Protein AF-A0A2N5A958-F1 (afdb_monomer)

InterPro domains:
  IPR002500 Phosphoadenosine phosphosulphate reductase domain [PF01507] (30-82)
  IPR014729 Rossmann-like alpha/beta/alpha sandwich fold 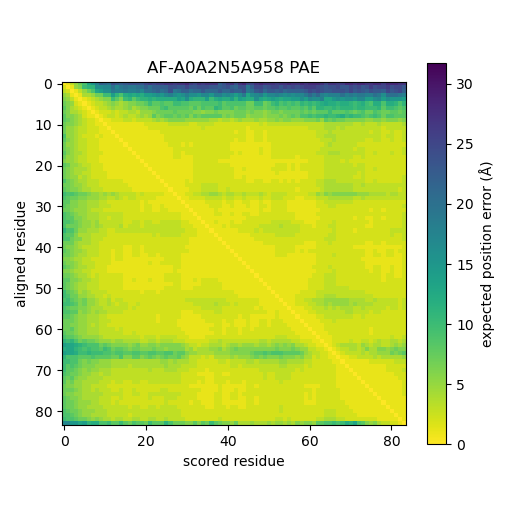[G3DSA:3.40.50.620] (8-84)

Sequence (84 aa):
MSFIKYPLPESVLQATEQRIQWVLDNFSRVCVSFSGGKDSTVMLHLTAQAARLQGKKISVLFIDWEAQFSCTIAHCEKLRALYA

Organism: Klebsiella variicola (NCBI:txid244366)

Foldseek 3Di:
DDPDDDDDPDDPLVVLLVVLLVCQVPDLEAEQEAELDPVSVVVCVSNLVSCVVVVHDYHYDYDDPVPDDPNSVVSVVVVVVVSD

Mean predicted aligned error: 3.75 Å

Radius of gyration: 15.54 Å; Cα contacts (8 Å, |Δi|>4): 56; chains: 1; bounding box: 31×44×37 Å

Structure (mmCIF, N/CA/C/O backbone):
data_AF-A0A2N5A958-F1
#
_entry.id   AF-A0A2N5A958-F1
#
loop_
_atom_site.group_PDB
_atom_site.id
_atom_site.type_symbol
_atom_site.label_atom_id
_atom_site.label_alt_id
_atom_site.label_comp_id
_atom_site.label_asym_id
_atom_site.label_entity_id
_atom_site.label_seq_id
_atom_site.pdbx_PDB_ins_code
_atom_site.Cartn_x
_atom_site.Cartn_y
_atom_site.Cartn_z
_atom_site.occupancy
_atom_site.B_iso_or_equiv
_atom_site.auth_seq_id
_atom_site.auth_comp_id
_atom_site.auth_asym_id
_atom_site.auth_atom_id
_atom_site.pdbx_PDB_model_num
ATOM 1 N N . MET A 1 1 ? 9.848 29.219 0.947 1.00 56.88 1 MET A N 1
ATOM 2 C CA . MET A 1 1 ? 9.482 28.220 1.975 1.00 56.88 1 MET A CA 1
ATOM 3 C C . MET A 1 1 ? 9.558 28.905 3.328 1.00 56.88 1 MET A C 1
ATOM 5 O O . MET A 1 1 ? 10.521 29.625 3.546 1.00 56.88 1 MET A O 1
ATOM 9 N N . SER A 1 2 ? 8.550 28.749 4.190 1.00 71.31 2 SER A N 1
ATOM 10 C CA . SER A 1 2 ? 8.619 29.257 5.569 1.00 71.31 2 SER A CA 1
ATOM 11 C C . SER A 1 2 ? 9.814 28.628 6.293 1.00 71.31 2 SER A C 1
ATOM 13 O O . SER A 1 2 ? 9.974 27.408 6.247 1.00 71.31 2 SER A O 1
ATOM 15 N N . PHE A 1 3 ? 10.634 29.442 6.961 1.00 78.88 3 PHE A N 1
ATOM 16 C CA . PHE A 1 3 ? 11.735 28.967 7.810 1.00 78.88 3 PHE A CA 1
ATOM 17 C C . PHE A 1 3 ? 11.245 28.390 9.148 1.00 78.88 3 PHE A C 1
ATOM 19 O O . PHE A 1 3 ? 12.001 27.717 9.842 1.00 78.88 3 PHE A O 1
ATOM 26 N N . ILE A 1 4 ? 9.975 28.613 9.495 1.00 83.25 4 ILE A N 1
ATOM 27 C CA . ILE A 1 4 ? 9.348 28.120 10.721 1.00 83.25 4 ILE A CA 1
ATOM 28 C C . ILE A 1 4 ? 8.335 27.040 10.332 1.00 83.25 4 ILE A C 1
ATOM 30 O O . ILE A 1 4 ? 7.381 27.301 9.593 1.00 83.25 4 ILE A O 1
ATOM 34 N N . LYS A 1 5 ? 8.556 25.812 10.811 1.00 83.38 5 LYS A N 1
ATOM 35 C CA . LYS A 1 5 ? 7.581 24.720 10.715 1.00 83.38 5 LYS A CA 1
ATOM 36 C C . LYS A 1 5 ? 6.759 24.696 11.997 1.00 83.38 5 LYS A C 1
ATOM 38 O O . LYS A 1 5 ? 7.328 24.604 13.080 1.00 83.38 5 LYS A O 1
ATOM 43 N N . TYR A 1 6 ? 5.439 24.752 11.871 1.00 86.81 6 TYR A N 1
ATOM 44 C CA . TYR A 1 6 ? 4.542 24.537 13.003 1.00 86.81 6 TYR A CA 1
ATOM 45 C C . TYR A 1 6 ? 4.448 23.029 13.281 1.00 86.81 6 TYR A C 1
ATOM 47 O O . TYR A 1 6 ? 4.104 22.282 12.360 1.00 86.81 6 TYR A O 1
ATOM 55 N N . PRO A 1 7 ? 4.787 22.555 14.494 1.00 87.50 7 PRO A N 1
ATOM 56 C CA . PRO A 1 7 ? 4.648 21.147 14.830 1.00 87.50 7 PRO A CA 1
ATOM 57 C C . PRO A 1 7 ? 3.165 20.778 14.917 1.00 87.50 7 PRO A C 1
ATOM 59 O O . PRO A 1 7 ? 2.359 21.524 15.473 1.00 87.50 7 PRO A O 1
ATOM 62 N N . LEU A 1 8 ? 2.816 19.616 14.370 1.00 90.62 8 LEU A N 1
ATOM 63 C CA . LEU A 1 8 ? 1.503 19.009 14.571 1.00 90.62 8 LEU A CA 1
ATOM 64 C C . LEU A 1 8 ? 1.545 18.111 15.818 1.00 90.62 8 LEU A C 1
ATOM 66 O O . LEU A 1 8 ? 2.609 17.572 16.132 1.00 90.62 8 LEU A O 1
ATOM 70 N N . PRO A 1 9 ? 0.415 17.931 16.526 1.00 95.00 9 PRO A N 1
ATOM 71 C CA . PRO A 1 9 ? 0.357 17.107 17.736 1.00 95.00 9 PRO A CA 1
ATOM 72 C C . PRO A 1 9 ? 0.470 15.600 17.455 1.00 95.00 9 PRO A C 1
ATOM 74 O O . PRO A 1 9 ? 0.548 14.809 18.391 1.00 95.00 9 PRO A O 1
ATOM 77 N N . GLU A 1 10 ? 0.469 15.194 16.185 1.00 96.12 10 GLU A N 1
ATOM 78 C CA . GLU A 1 10 ? 0.515 13.800 15.760 1.00 96.12 10 GLU A CA 1
ATOM 79 C C . GLU A 1 10 ? 1.724 13.504 14.869 1.00 96.12 10 GLU A C 1
ATOM 81 O O . GLU A 1 10 ? 2.198 14.339 14.092 1.00 96.12 10 GLU A O 1
ATOM 86 N N . SER A 1 11 ? 2.210 12.270 14.968 1.00 96.50 11 SER A N 1
ATOM 87 C CA . SER A 1 11 ? 3.206 11.731 14.051 1.00 96.50 11 SER A CA 1
ATOM 88 C C . SER A 1 11 ? 2.593 11.418 12.685 1.00 96.50 11 SER A C 1
ATOM 90 O O . SER A 1 11 ? 1.391 11.200 12.540 1.00 96.50 11 SER A O 1
ATOM 92 N N . VAL A 1 12 ? 3.451 11.312 11.667 1.00 95.88 12 VAL A N 1
ATOM 93 C CA . VAL A 1 12 ? 3.041 10.906 10.312 1.00 95.88 12 VAL A CA 1
ATOM 94 C C . VAL A 1 12 ? 2.342 9.542 10.319 1.00 95.88 12 VAL A C 1
ATOM 96 O O . VAL A 1 12 ? 1.381 9.352 9.573 1.00 95.88 12 VAL A O 1
ATOM 99 N N . LEU A 1 13 ? 2.790 8.611 11.169 1.00 97.31 13 LEU A N 1
ATOM 100 C CA . LEU A 1 13 ? 2.170 7.295 11.313 1.00 97.31 13 LEU A CA 1
ATOM 101 C C . LEU A 1 13 ? 0.747 7.412 11.873 1.00 97.31 13 LEU A C 1
ATOM 103 O O . LEU A 1 13 ? -0.183 6.941 11.228 1.00 97.31 13 LEU A O 1
ATOM 107 N N . GLN A 1 14 ? 0.574 8.121 12.993 1.00 97.88 14 GLN A N 1
ATOM 108 C CA . GLN A 1 14 ? -0.741 8.333 13.616 1.00 97.88 14 GLN A CA 1
ATOM 109 C C . GLN A 1 14 ? -1.724 9.003 12.651 1.00 97.88 14 GLN A C 1
ATOM 111 O O . GLN A 1 14 ? -2.844 8.527 12.474 1.00 97.88 14 GLN A O 1
ATOM 116 N N . ALA A 1 15 ? -1.282 10.055 11.960 1.00 97.69 15 ALA A N 1
ATOM 117 C CA . ALA A 1 15 ? -2.097 10.742 10.964 1.00 97.69 15 ALA A CA 1
ATOM 118 C C . ALA A 1 15 ? -2.497 9.813 9.802 1.00 97.69 15 ALA A C 1
ATOM 120 O O . ALA A 1 15 ? -3.573 9.943 9.218 1.00 97.69 15 ALA A O 1
ATOM 121 N N . THR A 1 16 ? -1.623 8.874 9.431 1.00 98.06 16 THR A N 1
ATOM 122 C CA . THR A 1 16 ? -1.885 7.897 8.367 1.00 98.06 16 THR A CA 1
ATOM 123 C C . THR A 1 16 ? -2.897 6.849 8.822 1.00 98.06 16 THR A C 1
ATOM 125 O O . THR A 1 16 ? -3.869 6.607 8.110 1.00 98.06 16 THR A O 1
ATOM 128 N N . GLU A 1 17 ? -2.728 6.282 10.016 1.00 98.06 17 GLU A N 1
ATOM 129 C CA . GLU A 1 17 ? -3.658 5.312 10.607 1.00 98.06 17 GLU A CA 1
ATOM 130 C C . GLU A 1 17 ? -5.067 5.897 10.754 1.00 98.06 17 GLU A C 1
ATOM 132 O O . GLU A 1 17 ? -6.038 5.261 10.345 1.00 98.06 17 GLU A O 1
ATOM 137 N N . GLN A 1 18 ? -5.185 7.141 11.233 1.00 98.12 18 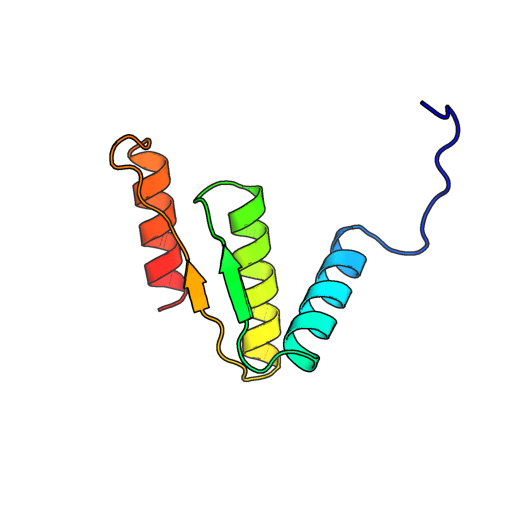GLN A N 1
ATOM 138 C CA . GLN A 1 18 ? -6.472 7.839 11.335 1.00 98.12 18 GLN A CA 1
ATOM 139 C C . GLN A 1 18 ? -7.157 8.002 9.972 1.00 98.12 18 GLN A C 1
ATOM 141 O O . GLN A 1 18 ? -8.359 7.764 9.850 1.00 98.12 18 GLN A O 1
ATOM 146 N N . ARG A 1 19 ? -6.408 8.366 8.920 1.00 98.44 19 ARG A N 1
ATOM 147 C CA . ARG A 1 19 ? -6.966 8.497 7.562 1.00 98.44 19 ARG A CA 1
ATOM 148 C C . ARG A 1 19 ? -7.412 7.153 6.997 1.00 98.44 19 ARG A C 1
ATOM 150 O O . ARG A 1 19 ? -8.472 7.084 6.384 1.00 98.44 19 ARG A O 1
ATOM 157 N N . ILE A 1 20 ? -6.635 6.093 7.211 1.00 98.56 20 ILE A N 1
ATOM 158 C CA . ILE A 1 20 ? -6.997 4.733 6.790 1.00 98.56 20 ILE A CA 1
ATOM 159 C C . ILE A 1 20 ? -8.278 4.288 7.491 1.00 98.56 20 ILE A C 1
ATOM 161 O O . ILE A 1 20 ? -9.202 3.821 6.828 1.00 98.56 20 ILE A O 1
ATOM 165 N N . GLN A 1 21 ? -8.341 4.462 8.813 1.00 98.38 21 GLN A N 1
ATOM 166 C CA . GLN A 1 21 ? -9.504 4.127 9.626 1.00 98.38 21 GLN A CA 1
ATOM 167 C C . GLN A 1 21 ? -10.746 4.852 9.105 1.00 98.38 21 GLN A C 1
ATOM 169 O O . GLN A 1 21 ? -11.746 4.210 8.791 1.00 98.38 21 GLN A O 1
ATOM 174 N N . TRP A 1 22 ? -10.639 6.168 8.901 1.00 98.56 22 TRP A N 1
ATOM 175 C CA . TRP A 1 22 ? -11.724 6.976 8.361 1.00 98.56 22 TRP A CA 1
ATOM 176 C C . TRP A 1 22 ? -12.179 6.484 6.980 1.00 98.56 22 TRP A C 1
ATOM 178 O O . TRP A 1 22 ? -13.374 6.309 6.757 1.00 98.56 22 TRP A O 1
ATOM 188 N N . VAL A 1 23 ? -11.257 6.195 6.057 1.00 98.56 23 VAL A N 1
ATOM 189 C CA . VAL A 1 23 ? -11.611 5.667 4.727 1.00 98.56 23 VAL A CA 1
ATOM 190 C C . VAL A 1 23 ? -12.330 4.322 4.844 1.00 98.56 23 VAL A C 1
ATOM 192 O O . VAL A 1 23 ? -13.373 4.122 4.224 1.00 98.56 23 VAL A O 1
ATOM 195 N N . LEU A 1 24 ? -11.820 3.400 5.658 1.00 98.25 24 LEU A N 1
ATOM 196 C CA . LEU A 1 24 ? -12.453 2.097 5.842 1.00 98.25 24 LEU A CA 1
ATOM 197 C C . LEU A 1 24 ? -13.855 2.225 6.451 1.00 98.25 24 LEU A C 1
ATOM 199 O O . LEU A 1 24 ? -14.739 1.452 6.088 1.00 98.25 24 LEU A O 1
ATOM 203 N N . ASP A 1 25 ? -14.081 3.176 7.356 1.00 98.00 25 ASP A N 1
ATOM 204 C CA . ASP A 1 25 ? -15.378 3.408 8.006 1.00 98.00 25 ASP A CA 1
ATOM 205 C C . ASP A 1 25 ? -16.417 4.057 7.096 1.00 98.00 25 ASP A C 1
ATOM 207 O O . ASP A 1 25 ? -17.606 3.774 7.232 1.00 98.00 25 ASP A O 1
ATOM 211 N N . ASN A 1 26 ? -15.979 4.876 6.141 1.00 98.44 26 ASN A N 1
ATOM 212 C CA . ASN A 1 26 ? -16.881 5.662 5.302 1.00 98.44 26 ASN A CA 1
ATOM 213 C C . ASN A 1 26 ? -17.147 5.040 3.923 1.00 98.44 26 ASN A C 1
ATOM 215 O O . ASN A 1 26 ? -18.123 5.408 3.269 1.00 98.44 26 ASN A O 1
ATOM 219 N N . PHE A 1 27 ? -16.326 4.088 3.470 1.00 98.06 27 PHE A N 1
ATOM 220 C CA . PHE A 1 27 ? -16.472 3.473 2.151 1.00 98.06 27 PHE A CA 1
ATOM 221 C C . PHE A 1 27 ? -16.652 1.957 2.239 1.00 98.06 27 PHE A C 1
ATOM 223 O O . PHE A 1 27 ? -15.843 1.237 2.817 1.00 98.06 27 PHE A O 1
ATOM 230 N N . SER A 1 28 ? -17.692 1.448 1.574 1.00 95.00 28 SER A N 1
ATOM 231 C CA . SER A 1 28 ? -17.987 0.008 1.514 1.00 95.00 28 SER A CA 1
ATOM 232 C C . SER A 1 28 ? -17.019 -0.782 0.626 1.00 95.00 28 SER A C 1
ATOM 234 O O . SER A 1 28 ? -16.923 -2.003 0.749 1.00 95.00 28 SER A O 1
ATOM 236 N N . ARG A 1 29 ? -16.306 -0.104 -0.283 1.00 96.25 29 ARG A N 1
ATOM 237 C CA . ARG A 1 29 ? -15.305 -0.692 -1.181 1.00 96.25 29 ARG A CA 1
ATOM 238 C C . ARG A 1 29 ? -14.081 0.209 -1.239 1.00 96.25 29 ARG A C 1
ATOM 240 O O . ARG A 1 29 ? -14.150 1.312 -1.772 1.00 96.25 29 ARG A O 1
ATOM 247 N N . VAL A 1 30 ? -12.963 -0.287 -0.723 1.00 98.00 30 VAL A N 1
ATOM 248 C CA . VAL A 1 30 ? -11.682 0.427 -0.709 1.00 98.00 30 VAL A CA 1
ATOM 249 C C . VAL A 1 30 ? -10.685 -0.319 -1.585 1.00 98.00 30 VAL A C 1
ATOM 251 O O . VAL A 1 30 ? -10.545 -1.539 -1.477 1.00 98.00 30 VAL A O 1
ATOM 254 N N . CYS A 1 31 ? -9.998 0.418 -2.458 1.00 98.12 31 CYS A N 1
ATOM 255 C CA . CYS A 1 31 ? -8.938 -0.104 -3.310 1.00 98.12 31 CYS A CA 1
ATOM 256 C C . CYS A 1 31 ? -7.616 0.604 -3.001 1.00 98.12 31 CYS A C 1
ATOM 258 O O . CYS A 1 31 ? -7.547 1.832 -3.012 1.00 98.12 31 CYS A O 1
ATOM 260 N N . VAL A 1 32 ? -6.570 -0.174 -2.730 1.00 98.12 32 VAL A N 1
ATOM 261 C CA . VAL A 1 32 ? -5.205 0.328 -2.577 1.00 98.12 32 VAL A CA 1
ATOM 262 C C . VAL A 1 32 ? -4.512 0.253 -3.930 1.00 98.12 32 VAL A C 1
ATOM 264 O O . VAL A 1 32 ? -4.296 -0.837 -4.458 1.00 98.12 32 VAL A O 1
ATOM 267 N N . SER A 1 33 ? -4.146 1.412 -4.478 1.00 97.88 33 SER A N 1
ATOM 268 C CA . SER A 1 33 ? -3.255 1.482 -5.637 1.00 97.88 33 SER A CA 1
ATOM 269 C C . SER A 1 33 ? -1.829 1.176 -5.186 1.00 97.88 33 SER 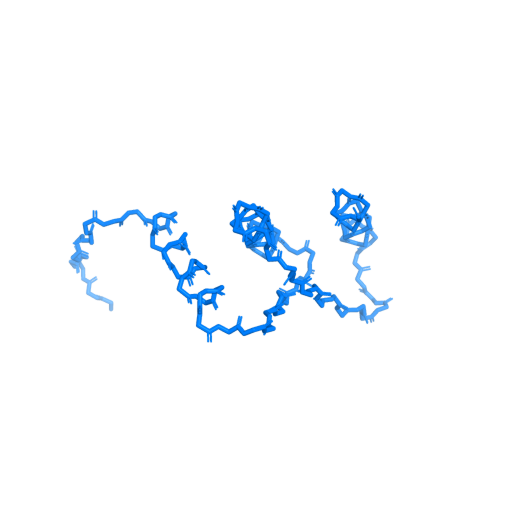A C 1
ATOM 271 O O . SER A 1 33 ? -1.227 1.923 -4.410 1.00 97.88 33 SER A O 1
ATOM 273 N N . PHE A 1 34 ? -1.314 0.036 -5.627 1.00 97.81 34 PHE A N 1
ATOM 274 C CA . PHE A 1 34 ? -0.037 -0.520 -5.224 1.00 97.81 34 PHE A CA 1
ATOM 275 C C . PHE A 1 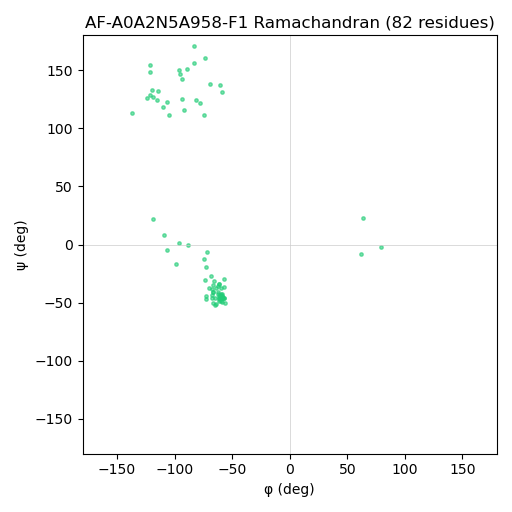34 ? 0.909 -0.561 -6.425 1.00 97.81 34 PHE A C 1
ATOM 277 O O . PHE A 1 34 ? 0.590 -1.129 -7.462 1.00 97.81 34 PH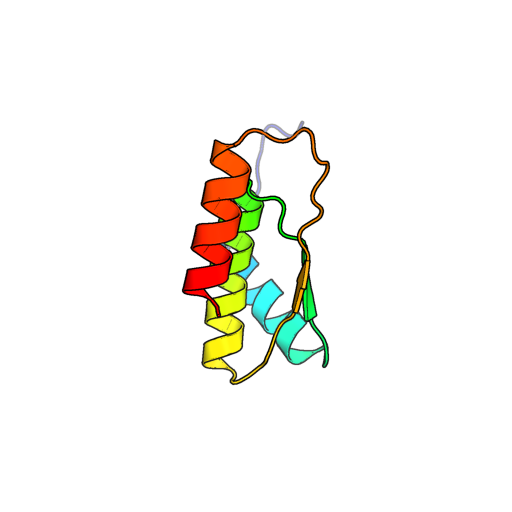E A O 1
ATOM 284 N N . SER A 1 35 ? 2.084 0.054 -6.289 1.00 96.12 35 SER A N 1
ATOM 285 C CA . SER A 1 35 ? 3.050 0.205 -7.388 1.00 96.12 35 SER A CA 1
ATOM 286 C C . SER A 1 35 ? 4.278 -0.701 -7.281 1.00 96.12 35 SER A C 1
ATOM 288 O O . SER A 1 35 ? 5.139 -0.645 -8.151 1.00 96.12 35 SER A O 1
ATOM 290 N N . GLY A 1 36 ? 4.426 -1.469 -6.197 1.00 96.19 36 GLY A N 1
ATOM 291 C CA . GLY A 1 36 ? 5.668 -2.202 -5.916 1.00 96.19 36 GLY A CA 1
ATOM 292 C C . GLY A 1 36 ? 6.792 -1.352 -5.311 1.00 96.19 36 GLY A C 1
ATOM 293 O O . GLY A 1 36 ? 7.851 -1.879 -4.985 1.00 96.19 36 GLY A O 1
ATOM 294 N N . GLY A 1 37 ? 6.583 -0.044 -5.135 1.00 96.44 37 GLY A N 1
ATOM 295 C CA . GLY A 1 37 ? 7.545 0.863 -4.505 1.00 96.44 37 GLY A CA 1
ATOM 296 C C . GLY A 1 37 ? 7.480 0.856 -2.975 1.00 96.44 37 GLY A C 1
ATOM 297 O O . GLY A 1 37 ? 6.549 0.318 -2.374 1.00 96.44 37 GLY A O 1
ATOM 298 N N . LYS A 1 38 ? 8.447 1.511 -2.318 1.00 96.94 38 LYS A N 1
ATOM 299 C CA . LYS A 1 38 ? 8.516 1.566 -0.845 1.00 96.94 38 LYS A CA 1
ATOM 300 C C . LYS A 1 38 ? 7.268 2.189 -0.204 1.00 96.94 38 LYS A C 1
ATOM 302 O O . LYS A 1 38 ? 6.740 1.641 0.757 1.00 96.94 38 LYS A O 1
ATOM 307 N N . ASP A 1 39 ? 6.775 3.302 -0.750 1.00 97.44 39 ASP A N 1
ATOM 308 C CA . ASP A 1 39 ? 5.693 4.073 -0.126 1.00 97.44 39 ASP A CA 1
ATOM 309 C C . ASP A 1 39 ? 4.363 3.336 -0.256 1.00 97.44 39 ASP A C 1
ATOM 311 O O . ASP A 1 39 ? 3.636 3.174 0.721 1.00 97.44 39 ASP A O 1
ATOM 315 N N . SER A 1 40 ? 4.086 2.799 -1.446 1.00 97.88 40 SER A N 1
ATOM 316 C CA . SER A 1 40 ? 2.894 1.989 -1.690 1.00 97.88 40 SER A CA 1
ATOM 317 C C . SER A 1 40 ? 2.944 0.641 -0.962 1.00 97.88 40 SER A C 1
ATOM 319 O O . SER A 1 40 ? 1.897 0.129 -0.578 1.00 97.88 40 SER A O 1
ATOM 321 N N . THR A 1 41 ? 4.137 0.097 -0.689 1.00 98.25 41 THR A N 1
ATOM 322 C CA . THR A 1 41 ? 4.312 -1.093 0.163 1.00 98.25 41 THR A CA 1
ATOM 323 C C . THR A 1 41 ? 3.925 -0.809 1.611 1.00 98.25 41 THR A C 1
ATOM 325 O O . THR A 1 41 ? 3.121 -1.543 2.180 1.00 98.25 41 THR A O 1
ATOM 328 N N . VAL A 1 42 ? 4.448 0.269 2.209 1.00 98.31 42 VAL A N 1
ATOM 329 C CA . VAL A 1 42 ? 4.064 0.678 3.573 1.00 98.31 42 VAL A CA 1
ATOM 330 C C . VAL A 1 42 ? 2.562 0.944 3.639 1.00 98.31 42 VAL A C 1
ATOM 332 O O . VAL A 1 42 ? 1.892 0.475 4.558 1.00 98.31 42 VAL A O 1
ATOM 335 N N . MET A 1 43 ? 2.022 1.622 2.626 1.00 98.31 43 MET A N 1
ATOM 336 C CA . MET A 1 43 ? 0.593 1.880 2.519 1.00 98.31 43 MET A CA 1
ATOM 337 C C . MET A 1 43 ? -0.219 0.572 2.499 1.00 98.31 43 MET A C 1
ATOM 339 O O . MET A 1 43 ? -1.133 0.393 3.302 1.00 98.31 43 MET A O 1
ATOM 343 N N . LEU A 1 44 ? 0.148 -0.395 1.654 1.00 98.50 44 LEU A N 1
ATOM 344 C CA . LEU A 1 44 ? -0.523 -1.695 1.608 1.00 98.50 44 LEU A CA 1
ATOM 345 C C . LEU A 1 44 ? -0.495 -2.404 2.970 1.00 98.50 44 LEU A C 1
ATOM 347 O O . LEU A 1 44 ? -1.537 -2.875 3.420 1.00 98.50 44 LEU A O 1
ATOM 351 N N . HIS A 1 45 ? 0.657 -2.443 3.646 1.00 98.50 45 HIS A N 1
ATOM 352 C CA . HIS A 1 45 ? 0.776 -3.081 4.958 1.00 98.50 45 HIS A CA 1
ATOM 353 C C . HIS A 1 45 ? -0.147 -2.442 6.007 1.00 98.50 45 HIS A C 1
ATOM 355 O O . HIS A 1 45 ? -0.888 -3.166 6.676 1.00 98.50 45 HIS A O 1
ATOM 361 N N . LEU A 1 46 ? -0.143 -1.108 6.116 1.00 98.56 46 LEU A N 1
ATOM 362 C CA . LEU A 1 46 ? -0.967 -0.380 7.087 1.00 98.56 46 LEU A CA 1
ATOM 363 C C . LEU A 1 46 ? -2.467 -0.548 6.798 1.00 98.56 46 LEU A C 1
ATOM 365 O O . LEU A 1 46 ? -3.234 -0.875 7.705 1.00 98.56 46 LEU A O 1
ATOM 369 N N . THR A 1 47 ? -2.899 -0.407 5.538 1.00 98.50 47 THR A N 1
ATOM 370 C CA . THR A 1 47 ? -4.320 -0.592 5.192 1.00 98.50 47 THR A CA 1
ATOM 371 C C . THR A 1 47 ? -4.765 -2.034 5.370 1.00 98.50 47 THR A C 1
ATOM 373 O O . THR A 1 47 ? -5.855 -2.266 5.887 1.00 98.50 47 THR A O 1
ATOM 376 N N . ALA A 1 48 ? -3.947 -3.016 4.985 1.00 98.06 48 ALA A N 1
ATOM 377 C CA . ALA A 1 48 ? -4.293 -4.421 5.162 1.00 98.06 48 ALA A CA 1
ATOM 378 C C . ALA A 1 48 ? -4.409 -4.793 6.648 1.00 98.06 48 ALA A C 1
ATOM 380 O O . ALA A 1 48 ? -5.305 -5.553 7.016 1.00 98.06 48 ALA A O 1
ATOM 381 N N . GLN A 1 49 ? -3.548 -4.244 7.512 1.00 98.06 49 GLN A N 1
ATOM 382 C CA . GLN A 1 49 ? -3.644 -4.438 8.959 1.00 98.06 49 GLN A CA 1
ATOM 383 C C . GLN A 1 49 ? -4.935 -3.833 9.524 1.00 98.06 49 GLN A C 1
ATOM 385 O O . GLN A 1 49 ? -5.689 -4.542 10.190 1.00 98.06 49 GLN A O 1
ATOM 390 N N . ALA A 1 50 ? -5.226 -2.567 9.216 1.00 98.12 50 ALA A N 1
ATOM 391 C CA . ALA A 1 50 ? -6.445 -1.900 9.674 1.00 98.12 50 ALA A CA 1
ATOM 392 C C . ALA A 1 50 ? -7.716 -2.606 9.169 1.00 98.12 50 ALA A C 1
ATOM 394 O O . ALA A 1 50 ? -8.640 -2.861 9.940 1.00 98.12 50 ALA A O 1
ATOM 395 N N . ALA A 1 51 ? -7.743 -3.005 7.894 1.00 97.81 51 ALA A N 1
ATOM 396 C CA . ALA A 1 51 ? -8.862 -3.738 7.311 1.00 97.81 51 ALA A CA 1
ATOM 397 C C . ALA A 1 51 ? -9.079 -5.098 7.993 1.00 97.81 51 ALA A C 1
ATOM 399 O O . ALA A 1 51 ? -10.215 -5.431 8.325 1.00 97.81 51 ALA A O 1
ATOM 400 N N . ARG A 1 52 ? -8.003 -5.850 8.279 1.00 96.75 52 ARG A N 1
ATOM 401 C CA . ARG A 1 52 ? -8.075 -7.119 9.027 1.00 96.75 52 ARG A CA 1
ATOM 402 C C . ARG A 1 52 ? -8.633 -6.922 10.436 1.00 96.75 52 ARG A C 1
ATOM 404 O O . ARG A 1 52 ? -9.502 -7.689 10.835 1.00 96.75 52 ARG A O 1
ATOM 411 N N . LEU A 1 53 ? -8.184 -5.892 11.159 1.00 97.00 53 LEU A N 1
ATOM 412 C CA . LEU A 1 53 ? -8.686 -5.574 12.504 1.00 97.00 53 LEU A CA 1
ATOM 413 C C . LEU A 1 53 ? -10.185 -5.242 12.506 1.00 97.00 53 LEU A C 1
ATOM 415 O O . LEU A 1 53 ? -10.889 -5.596 13.445 1.00 97.00 53 LEU A O 1
ATOM 419 N N . GLN A 1 54 ? -10.684 -4.611 11.442 1.00 96.12 54 GLN A N 1
ATOM 420 C CA . GLN A 1 54 ? -12.105 -4.287 11.283 1.00 96.12 54 GLN A CA 1
ATOM 421 C C . GLN A 1 54 ? -12.930 -5.396 10.607 1.00 96.12 54 GLN A C 1
ATOM 423 O O . GLN A 1 54 ? -14.124 -5.210 10.374 1.00 96.12 54 GLN A O 1
ATOM 428 N N . GLY A 1 55 ? -12.316 -6.519 10.218 1.00 96.31 55 GLY A N 1
ATOM 429 C CA . GLY A 1 55 ? -12.987 -7.572 9.449 1.00 96.31 55 GLY A CA 1
ATOM 430 C C . GLY A 1 55 ? -13.454 -7.133 8.051 1.00 96.31 55 GLY A C 1
ATOM 431 O O . GLY A 1 55 ? -14.373 -7.730 7.492 1.00 96.31 55 GLY A O 1
ATOM 432 N N . LYS A 1 56 ? -12.847 -6.088 7.475 1.00 96.50 56 LYS A N 1
ATOM 433 C CA . LYS A 1 56 ? -13.182 -5.554 6.148 1.00 96.50 56 LYS A CA 1
ATOM 434 C C . LYS A 1 56 ? -12.271 -6.137 5.072 1.00 96.50 56 LYS A C 1
ATOM 436 O O . LYS A 1 56 ? -11.090 -6.398 5.293 1.00 96.50 56 LYS A O 1
ATOM 441 N N . LYS A 1 57 ? -12.823 -6.306 3.869 1.00 96.38 57 LYS A N 1
ATOM 442 C CA . LYS A 1 57 ? -12.056 -6.669 2.672 1.00 96.38 57 LYS A CA 1
ATOM 443 C C . LYS A 1 57 ? -11.656 -5.411 1.909 1.00 96.38 57 LYS A C 1
ATOM 445 O O . LYS A 1 57 ? -12.446 -4.479 1.787 1.00 96.38 57 LYS A O 1
ATOM 450 N N . ILE A 1 58 ? -10.452 -5.427 1.353 1.00 97.81 58 ILE A N 1
ATOM 451 C CA . ILE A 1 58 ? -9.941 -4.392 0.451 1.00 97.81 58 ILE A CA 1
ATOM 452 C C . ILE A 1 58 ? -9.572 -5.024 -0.886 1.00 97.81 58 ILE A C 1
ATOM 454 O O . ILE A 1 58 ? -9.262 -6.211 -0.958 1.00 97.81 58 ILE A O 1
ATOM 458 N N . SER A 1 59 ? -9.603 -4.224 -1.944 1.00 97.81 59 SER A N 1
ATOM 459 C CA . SER A 1 59 ? -9.008 -4.578 -3.234 1.00 97.81 59 SER A CA 1
ATOM 460 C C . SER A 1 59 ? -7.607 -3.982 -3.334 1.00 97.81 59 SER A C 1
ATOM 462 O O . SER A 1 59 ? -7.344 -2.916 -2.777 1.00 97.81 59 SER A O 1
ATOM 464 N N . VAL A 1 60 ? -6.715 -4.632 -4.074 1.00 97.88 60 VAL A N 1
ATOM 465 C CA . VAL A 1 60 ? -5.377 -4.108 -4.372 1.00 97.88 60 VAL A CA 1
ATOM 466 C C . VAL A 1 60 ? -5.224 -4.065 -5.885 1.00 97.88 60 VAL A C 1
ATOM 468 O O . VAL A 1 60 ? -5.468 -5.067 -6.552 1.00 97.88 60 VAL A O 1
ATOM 471 N N . LEU A 1 61 ? -4.861 -2.901 -6.417 1.00 97.88 61 LEU A N 1
ATOM 472 C CA . LEU A 1 61 ? -4.609 -2.698 -7.840 1.00 97.88 61 LEU A CA 1
ATOM 473 C C . LEU A 1 61 ? -3.107 -2.566 -8.062 1.00 97.88 61 LEU A C 1
ATOM 475 O O . LEU A 1 61 ? -2.489 -1.659 -7.513 1.00 97.88 61 LEU A O 1
ATOM 479 N N . PHE A 1 62 ? -2.555 -3.428 -8.906 1.00 96.81 62 PHE A N 1
ATOM 480 C CA . PHE A 1 62 ? -1.209 -3.301 -9.451 1.00 96.81 62 PHE A CA 1
ATOM 481 C C . PHE A 1 62 ? -1.311 -3.202 -10.973 1.00 96.81 62 PHE A C 1
ATOM 483 O O . PHE A 1 62 ? -2.049 -3.971 -11.588 1.00 96.81 62 PHE A O 1
ATOM 490 N N . ILE A 1 63 ? -0.607 -2.236 -11.563 1.00 95.50 63 ILE A N 1
ATOM 491 C CA . ILE A 1 63 ? -0.532 -2.057 -13.016 1.00 95.50 63 ILE A CA 1
ATOM 492 C C . ILE A 1 63 ? 0.837 -2.554 -13.459 1.00 95.50 63 ILE A C 1
ATOM 494 O O . ILE A 1 63 ? 1.851 -1.933 -13.126 1.00 95.50 63 ILE A O 1
ATOM 498 N N . ASP A 1 64 ? 0.845 -3.659 -14.197 1.00 93.62 64 ASP A N 1
ATOM 499 C CA . ASP A 1 64 ? 2.041 -4.159 -14.862 1.00 93.62 64 ASP A CA 1
ATOM 500 C C . ASP A 1 64 ? 2.241 -3.394 -16.174 1.00 93.62 64 ASP A C 1
ATOM 502 O O . ASP A 1 64 ? 1.337 -3.306 -17.003 1.00 93.62 64 ASP A O 1
ATOM 506 N N . TRP A 1 65 ? 3.419 -2.796 -16.322 1.00 90.81 65 TRP A N 1
ATOM 507 C CA . TRP A 1 65 ? 3.802 -2.040 -17.515 1.00 90.81 65 TRP A CA 1
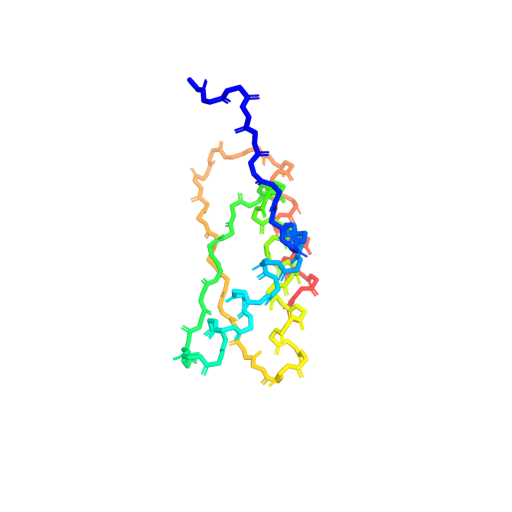ATOM 508 C C . TRP A 1 65 ? 4.621 -2.882 -18.497 1.00 90.81 65 TRP A C 1
ATOM 510 O O . TRP A 1 65 ? 5.107 -2.340 -19.484 1.00 90.81 65 TRP A O 1
ATOM 520 N N . GLU A 1 66 ? 4.867 -4.158 -18.187 1.00 90.19 66 GLU A N 1
ATOM 521 C CA . GLU A 1 66 ? 5.689 -5.118 -18.944 1.00 90.19 66 GLU A CA 1
ATOM 522 C C . GLU A 1 66 ? 7.180 -4.735 -19.089 1.00 90.19 66 GLU A C 1
ATOM 524 O O . GLU A 1 66 ? 8.001 -5.545 -19.511 1.00 90.19 66 GLU A O 1
ATOM 529 N N . ALA A 1 67 ? 7.564 -3.523 -18.677 1.00 92.50 67 ALA A N 1
ATOM 530 C CA . ALA A 1 67 ? 8.923 -2.980 -18.729 1.00 92.50 67 ALA A CA 1
ATOM 531 C C . ALA A 1 67 ? 9.488 -2.619 -17.338 1.00 92.50 67 ALA A C 1
ATOM 533 O O . ALA A 1 67 ? 10.388 -1.787 -17.212 1.00 92.50 67 ALA A O 1
ATOM 534 N N . GLN A 1 68 ? 8.943 -3.205 -16.269 1.00 92.62 68 GLN A N 1
ATOM 535 C CA . GLN A 1 68 ? 9.423 -2.989 -14.901 1.00 92.62 68 GLN A CA 1
ATOM 536 C C . GLN A 1 68 ? 10.616 -3.887 -14.559 1.00 92.62 68 GLN A C 1
ATOM 538 O O . GLN A 1 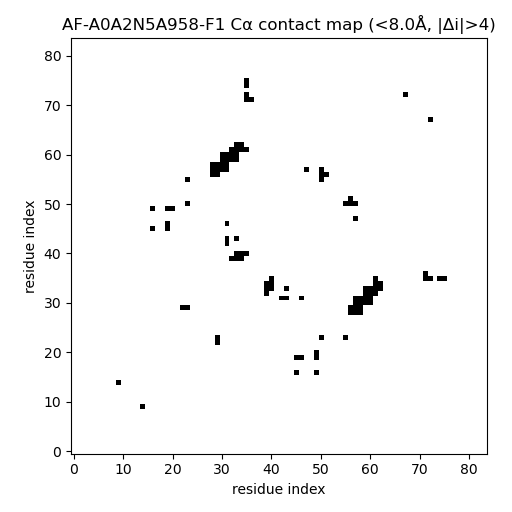68 ? 10.809 -4.962 -15.123 1.00 92.62 68 GLN A O 1
ATOM 543 N N . PHE A 1 69 ? 11.415 -3.459 -13.578 1.00 95.62 69 PHE A N 1
ATOM 544 C CA . PHE A 1 69 ? 12.510 -4.278 -13.068 1.00 95.62 69 PHE A CA 1
ATOM 545 C C . PHE A 1 69 ? 11.984 -5.591 -12.482 1.00 95.62 69 PHE A C 1
ATOM 547 O O . PHE A 1 69 ? 11.045 -5.594 -11.683 1.00 95.62 69 PHE A O 1
ATOM 554 N N . SER A 1 70 ? 12.662 -6.701 -12.779 1.00 96.31 70 SER A N 1
ATOM 555 C CA . SER A 1 70 ? 12.295 -8.024 -12.257 1.00 96.31 70 SER A CA 1
ATOM 556 C C . SER A 1 70 ? 12.251 -8.064 -10.726 1.00 96.31 70 SER A C 1
ATOM 558 O O . SER A 1 70 ? 11.456 -8.805 -10.154 1.00 96.31 70 SER A O 1
ATOM 560 N N . CYS A 1 71 ? 13.061 -7.246 -10.041 1.00 96.69 71 CYS A N 1
ATOM 561 C CA . CYS A 1 71 ? 13.017 -7.130 -8.582 1.00 96.69 71 CYS A CA 1
ATOM 562 C C . CYS A 1 71 ? 11.707 -6.503 -8.073 1.00 96.69 71 CYS A C 1
ATOM 564 O O . CYS A 1 71 ? 11.205 -6.924 -7.033 1.00 96.69 71 CYS A O 1
ATOM 566 N N . THR A 1 72 ? 11.123 -5.551 -8.808 1.00 96.25 72 THR A N 1
ATOM 567 C CA . THR A 1 72 ? 9.808 -4.978 -8.497 1.00 96.25 72 THR A CA 1
ATOM 568 C C . THR A 1 72 ? 8.719 -6.027 -8.679 1.00 96.25 72 THR A C 1
ATOM 570 O O . THR A 1 72 ? 7.911 -6.209 -7.773 1.00 96.25 72 THR A O 1
ATOM 573 N N . ILE A 1 73 ? 8.746 -6.780 -9.783 1.00 97.12 73 ILE A N 1
ATOM 574 C CA . ILE A 1 73 ? 7.782 -7.862 -10.032 1.00 97.12 73 ILE A CA 1
ATOM 575 C C . ILE A 1 73 ? 7.875 -8.944 -8.947 1.00 97.12 73 ILE A C 1
ATOM 577 O O . ILE A 1 73 ? 6.862 -9.319 -8.360 1.00 97.12 73 ILE A O 1
ATOM 581 N N . ALA A 1 74 ? 9.087 -9.385 -8.598 1.00 97.69 74 ALA A N 1
ATOM 582 C CA . ALA A 1 74 ? 9.299 -10.365 -7.533 1.00 97.69 74 ALA A CA 1
ATOM 583 C C . ALA A 1 74 ? 8.780 -9.874 -6.168 1.00 97.69 74 ALA A C 1
ATOM 585 O O . ALA A 1 74 ? 8.214 -10.650 -5.395 1.00 97.69 74 ALA A O 1
ATOM 586 N N . HIS A 1 75 ? 8.939 -8.581 -5.868 1.00 97.56 75 HIS A N 1
ATOM 587 C CA . HIS A 1 75 ? 8.394 -7.968 -4.656 1.00 97.56 75 HIS A CA 1
ATOM 588 C C . HIS A 1 75 ? 6.859 -7.915 -4.668 1.00 97.56 75 HIS A C 1
ATOM 590 O O . HIS A 1 75 ? 6.228 -8.270 -3.670 1.00 97.56 75 HIS A O 1
ATOM 596 N N . CYS A 1 76 ? 6.250 -7.541 -5.796 1.00 97.06 76 CYS A N 1
ATOM 597 C CA . CYS A 1 76 ? 4.798 -7.558 -5.964 1.00 97.06 76 CYS A CA 1
ATOM 598 C C . CYS A 1 76 ? 4.218 -8.966 -5.775 1.00 97.06 76 CYS A C 1
ATOM 600 O O . CYS A 1 76 ? 3.266 -9.129 -5.013 1.00 97.06 76 CYS A O 1
ATOM 602 N N . GLU A 1 77 ? 4.824 -9.987 -6.384 1.00 96.94 77 GLU A N 1
ATOM 603 C CA . GLU A 1 77 ? 4.407 -11.386 -6.223 1.00 96.94 77 GLU A CA 1
ATOM 604 C C . GLU A 1 77 ? 4.532 -11.867 -4.773 1.00 96.94 77 GLU A C 1
ATOM 606 O O . GLU A 1 77 ? 3.622 -12.508 -4.243 1.00 96.94 77 GLU A O 1
ATOM 611 N N . LYS A 1 78 ? 5.618 -11.495 -4.083 1.00 98.06 78 LYS A N 1
ATOM 612 C CA . LYS A 1 78 ? 5.791 -11.801 -2.657 1.00 98.06 78 LYS A CA 1
ATOM 613 C C . LYS A 1 78 ? 4.667 -11.202 -1.809 1.00 98.06 78 LYS A C 1
ATOM 615 O O . LYS A 1 78 ? 4.138 -11.882 -0.931 1.00 98.06 78 LYS A O 1
ATOM 620 N N . LEU A 1 79 ? 4.301 -9.942 -2.049 1.00 97.94 79 LEU A N 1
ATOM 621 C CA . LEU A 1 79 ? 3.219 -9.288 -1.311 1.00 97.94 79 LEU A CA 1
ATOM 622 C C . LEU A 1 79 ? 1.848 -9.860 -1.667 1.00 97.94 79 LEU A C 1
ATOM 624 O O . LEU A 1 79 ? 1.032 -10.053 -0.768 1.00 97.94 79 LEU A O 1
ATOM 62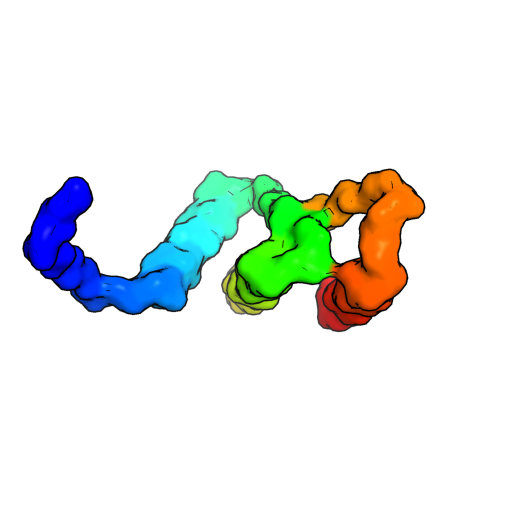8 N N . ARG A 1 80 ? 1.615 -10.204 -2.937 1.00 96.75 80 ARG A N 1
ATOM 629 C CA . ARG A 1 80 ? 0.407 -10.913 -3.367 1.00 96.75 80 ARG A CA 1
ATOM 630 C C . ARG A 1 80 ? 0.249 -12.233 -2.613 1.00 96.75 80 ARG A C 1
ATOM 632 O O . ARG A 1 80 ? -0.831 -12.498 -2.107 1.00 96.75 80 ARG A O 1
ATOM 639 N N . ALA A 1 81 ? 1.315 -13.025 -2.487 1.00 97.75 81 ALA A N 1
ATOM 640 C CA . ALA A 1 81 ? 1.290 -14.289 -1.750 1.00 97.75 81 ALA A CA 1
ATOM 641 C C . ALA A 1 81 ? 1.096 -14.102 -0.234 1.00 97.75 81 ALA A C 1
ATOM 643 O O . ALA A 1 81 ? 0.381 -14.874 0.395 1.00 97.75 81 ALA A O 1
ATOM 644 N N . LEU A 1 82 ? 1.703 -13.068 0.359 1.00 97.00 82 LEU A N 1
ATOM 645 C CA . LEU A 1 82 ? 1.575 -12.759 1.790 1.00 97.00 82 LEU A CA 1
ATOM 646 C C . LEU A 1 82 ? 0.145 -12.352 2.198 1.00 97.00 82 LEU A C 1
ATOM 648 O O . LEU A 1 82 ? -0.262 -12.554 3.345 1.00 97.00 82 LEU A O 1
ATOM 652 N N . TYR A 1 83 ? -0.588 -11.724 1.279 1.00 94.69 83 TYR A N 1
ATOM 653 C CA . TYR A 1 83 ? -1.925 -11.177 1.510 1.00 94.69 83 TYR A CA 1
ATOM 654 C C . TYR A 1 83 ? -3.049 -11.946 0.803 1.00 94.69 83 TYR A C 1
ATOM 656 O O . TYR A 1 83 ? -4.184 -11.464 0.821 1.00 94.69 83 TYR A O 1
ATOM 664 N N . ALA A 1 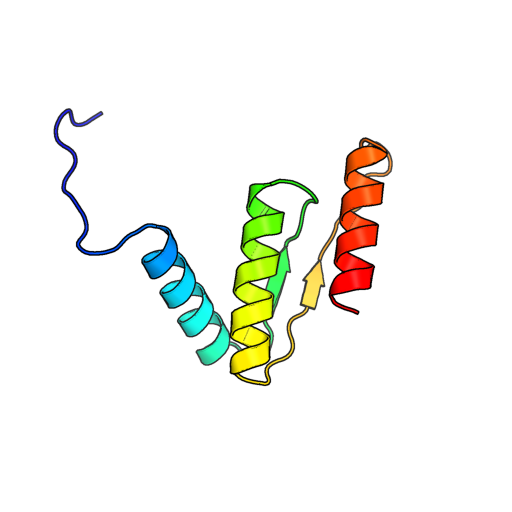84 ? -2.733 -13.102 0.211 1.00 85.50 84 ALA A N 1
ATOM 665 C CA . ALA A 1 84 ? -3.692 -14.002 -0.427 1.00 85.50 84 ALA A CA 1
ATOM 666 C C . ALA A 1 84 ? -4.732 -14.562 0.557 1.00 85.50 84 ALA A C 1
ATOM 668 O O . ALA A 1 84 ? -4.406 -14.722 1.758 1.00 85.50 84 ALA A O 1
#

Solvent-accessible surface area (backbone atoms only — not comparable to full-atom values): 5284 Å² total; per-residue (Å²): 130,79,92,71,82,83,84,67,100,62,53,74,64,57,56,46,52,53,52,48,50,50,49,61,75,77,38,95,74,48,71,46,76,33,76,57,42,73,66,35,46,54,48,50,54,55,49,53,51,54,28,56,77,71,75,47,79,71,46,77,46,69,84,84,78,90,76,68,57,68,68,40,54,53,49,41,53,52,50,50,65,75,70,104

Secondary structure (DSSP, 8-state):
--S-PPPPSS-HHHHHHHHHHHHHHH-SS-EEE--SSHHHHHHHHHHHHHHHHTT---EEE----S-S-HHHHHHHHHHHHHT-

pLDDT: mean 95.23, std 6.26, range [56.88, 98.56]

Nearest PDB structures (foldseek):
  1zun-assembly1_A  TM=7.412E-01  e=2.596E-02  Pseudomonas syringae
  9hcj-assembly1_P0  TM=5.278E-01  e=1.130E+00  Dictyostelium discoideum
  8wpu-assembly1_B  TM=5.806E-01  e=2.634E+00  Homo sapiens
  7m3e-assembly1_B  TM=5.507E-01  e=3.000E+00  Homo sapiens
  9avg-assembly1_Q  TM=5.269E-01  e=3.892E+00  Homo sapiens